Protein AF-A0A9W4KIT2-F1 (afdb_monomer_lite)

InterPro domains:
  IPR011009 Protein kinase-like domain superfamily [SSF56112] (4-113)
  IPR051035 Mitochondrial inheritance protein 9 [PTHR36091] (1-105)

Radius of gyration: 17.18 Å; chains: 1; bounding box: 40×37×46 Å

Foldseek 3Di:
DCPVFDKDKDFDDPVDPLQLLVQLVVLVVQVVCCVQPVPPDWAFPAWDCDCPPPVSGTMTMTGDDPDDDCVVCVVVDDPVRVVVVVVVVVVVVVSVVPDDDPDDDSPDDPDPDPDRDD

Structure (mmCIF, N/CA/C/O backbone):
data_AF-A0A9W4KIT2-F1
#
_entry.id   AF-A0A9W4KIT2-F1
#
loop_
_atom_site.group_PDB
_atom_site.id
_atom_site.type_symbol
_atom_site.label_atom_id
_atom_site.label_alt_id
_atom_site.label_comp_id
_atom_site.label_asym_id
_atom_site.label_entity_id
_atom_site.label_seq_id
_atom_site.pdbx_PDB_ins_code
_atom_site.Cartn_x
_atom_site.Cartn_y
_atom_site.Cartn_z
_atom_site.occupancy
_atom_site.B_iso_or_equiv
_atom_site.auth_seq_id
_atom_site.auth_comp_id
_atom_site.auth_asym_id
_atom_site.auth_atom_id
_atom_site.pdbx_PDB_model_num
ATOM 1 N N . MET A 1 1 ? -6.257 -24.598 -14.644 1.00 45.28 1 MET A N 1
ATOM 2 C CA . MET A 1 1 ? -5.925 -25.078 -13.287 1.00 45.28 1 MET A CA 1
ATOM 3 C C . MET A 1 1 ? -6.126 -23.891 -12.379 1.00 45.28 1 MET A C 1
ATOM 5 O O . MET A 1 1 ? -5.278 -23.007 -12.373 1.00 45.28 1 MET A O 1
ATOM 9 N N . ASP A 1 2 ? -7.267 -23.835 -11.701 1.00 60.97 2 ASP A N 1
ATOM 10 C CA . ASP A 1 2 ? -7.638 -22.660 -10.919 1.00 60.97 2 ASP A CA 1
ATOM 11 C C . ASP A 1 2 ? -7.194 -22.876 -9.481 1.00 60.97 2 ASP A C 1
ATOM 13 O O . ASP A 1 2 ? -7.732 -23.702 -8.751 1.00 60.97 2 ASP A O 1
ATOM 17 N N . THR A 1 3 ? -6.167 -22.139 -9.074 1.00 77.00 3 THR A N 1
ATOM 18 C CA . THR A 1 3 ? -5.574 -22.226 -7.735 1.00 77.00 3 THR A CA 1
ATOM 19 C C . THR A 1 3 ?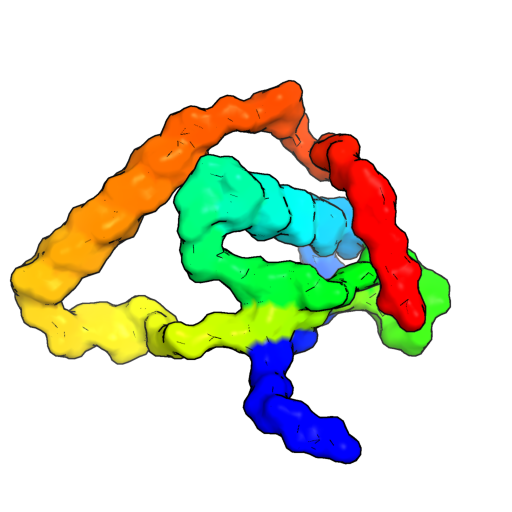 -6.453 -21.585 -6.651 1.00 77.00 3 THR A C 1
ATOM 21 O O . THR A 1 3 ? -6.008 -21.459 -5.514 1.00 77.00 3 THR A O 1
ATOM 24 N N . GLY A 1 4 ? -7.658 -21.102 -6.993 1.00 81.12 4 GLY A N 1
ATOM 25 C CA . GLY A 1 4 ? -8.572 -20.384 -6.091 1.00 81.12 4 GLY A CA 1
ATOM 26 C C . GLY A 1 4 ? -8.050 -19.033 -5.579 1.00 81.12 4 GLY A C 1
ATOM 27 O O . GLY A 1 4 ? -8.704 -18.382 -4.767 1.00 81.12 4 GLY A O 1
ATOM 28 N N . LYS A 1 5 ? -6.866 -18.597 -6.029 1.00 83.25 5 LYS A N 1
ATOM 29 C CA . LYS A 1 5 ? -6.226 -17.357 -5.580 1.00 83.25 5 LYS A CA 1
ATOM 30 C C . LYS A 1 5 ? -6.853 -16.152 -6.270 1.00 83.25 5 LYS A C 1
ATOM 32 O O . LYS A 1 5 ? -6.907 -16.094 -7.496 1.00 83.25 5 LYS A O 1
ATOM 37 N N . ARG A 1 6 ? -7.281 -15.177 -5.470 1.00 90.19 6 ARG A N 1
ATOM 38 C CA . ARG A 1 6 ? -7.771 -13.880 -5.945 1.00 90.19 6 ARG A CA 1
ATOM 39 C C . ARG A 1 6 ? -6.600 -12.909 -6.073 1.00 90.19 6 ARG A C 1
ATOM 41 O O . ARG A 1 6 ? -5.779 -12.802 -5.166 1.00 90.19 6 ARG A O 1
ATOM 48 N N . VAL A 1 7 ? -6.545 -12.200 -7.194 1.00 91.81 7 VAL A N 1
ATOM 49 C CA . VAL A 1 7 ? -5.538 -11.171 -7.487 1.00 91.81 7 VAL A CA 1
ATOM 50 C C . VAL A 1 7 ? -6.230 -9.907 -7.976 1.00 91.81 7 VAL A C 1
ATOM 52 O O . VAL A 1 7 ? -7.345 -9.963 -8.493 1.00 91.81 7 VAL A O 1
ATOM 55 N N . VAL A 1 8 ? -5.566 -8.768 -7.818 1.00 92.12 8 VAL A N 1
ATOM 56 C CA . VAL A 1 8 ? -6.039 -7.475 -8.315 1.00 92.12 8 VAL A CA 1
ATOM 57 C C . VAL A 1 8 ? -5.068 -6.984 -9.379 1.00 92.12 8 VAL A C 1
ATOM 59 O O . VAL A 1 8 ? -3.873 -6.858 -9.117 1.00 92.12 8 VAL A O 1
ATOM 62 N N . ALA A 1 9 ? -5.587 -6.693 -10.571 1.00 92.00 9 ALA A N 1
ATOM 63 C CA . ALA A 1 9 ? -4.850 -6.021 -11.633 1.00 92.00 9 ALA A CA 1
ATOM 64 C C . ALA A 1 9 ? -5.255 -4.543 -11.668 1.00 92.00 9 ALA A C 1
ATOM 66 O O . ALA A 1 9 ? -6.432 -4.217 -11.827 1.00 92.00 9 ALA A O 1
ATOM 67 N N . ARG A 1 10 ? -4.282 -3.648 -11.499 1.00 88.94 10 ARG A N 1
ATOM 68 C CA . ARG A 1 10 ? -4.454 -2.194 -11.553 1.00 88.94 10 ARG A CA 1
ATOM 69 C C . ARG A 1 10 ? -3.836 -1.676 -12.845 1.00 88.94 10 ARG A C 1
ATOM 71 O O . ARG A 1 10 ? -2.675 -1.961 -13.130 1.00 88.94 10 ARG A O 1
ATOM 78 N N . ILE A 1 11 ? -4.621 -0.908 -13.594 1.00 87.00 11 ILE A N 1
ATOM 79 C CA . ILE A 1 11 ? -4.183 -0.189 -14.791 1.00 87.00 11 ILE A CA 1
ATOM 80 C C . ILE A 1 11 ? -4.311 1.306 -14.472 1.00 87.00 11 ILE A C 1
ATOM 82 O O . ILE A 1 11 ? -5.430 1.774 -14.240 1.00 87.00 11 ILE A O 1
ATOM 86 N N . PRO A 1 12 ? -3.196 2.043 -14.389 1.00 74.44 12 PRO A N 1
ATOM 87 C CA . PRO A 1 12 ? -3.195 3.472 -14.112 1.00 74.44 12 PRO A CA 1
ATOM 88 C C . PRO A 1 12 ? -4.014 4.281 -15.120 1.00 74.44 12 PRO A C 1
ATOM 90 O O . PRO A 1 12 ? -4.127 3.951 -16.305 1.00 74.44 12 PRO A O 1
ATOM 93 N N . THR A 1 13 ? -4.601 5.374 -14.642 1.00 67.06 13 THR A N 1
ATOM 94 C CA . THR A 1 13 ? -5.387 6.277 -15.478 1.00 67.06 13 THR A CA 1
ATOM 95 C C . THR A 1 13 ? -4.472 7.232 -16.240 1.00 67.06 13 THR A C 1
ATOM 97 O O . THR A 1 13 ? -3.555 7.838 -15.694 1.00 67.06 13 THR A O 1
ATOM 100 N N . ARG A 1 14 ? -4.776 7.433 -17.525 1.00 60.00 14 ARG A N 1
ATOM 101 C CA . ARG A 1 14 ? -3.964 8.208 -18.484 1.00 60.00 14 ARG A CA 1
ATOM 102 C C . ARG A 1 14 ? -3.816 9.711 -18.163 1.00 60.00 14 ARG A C 1
ATOM 104 O O . ARG A 1 14 ? -3.176 10.425 -18.924 1.00 60.00 14 ARG A O 1
ATOM 111 N N . ILE A 1 15 ? -4.456 10.188 -17.093 1.00 60.97 15 ILE A N 1
ATOM 112 C CA . ILE A 1 15 ? -4.480 11.592 -16.642 1.00 60.97 15 ILE A CA 1
ATOM 113 C C . ILE A 1 15 ? -3.322 11.882 -15.666 1.00 60.97 15 ILE A C 1
ATOM 115 O O . ILE A 1 15 ? -2.998 13.039 -15.411 1.00 60.97 15 ILE A O 1
ATOM 119 N N . ALA A 1 16 ? -2.687 10.843 -15.120 1.00 60.09 16 ALA A N 1
ATOM 120 C CA . ALA A 1 16 ? -1.581 10.985 -14.184 1.00 60.09 16 ALA A CA 1
ATOM 121 C C . ALA A 1 16 ? -0.288 11.502 -14.875 1.00 60.09 16 ALA A C 1
ATOM 123 O O . ALA A 1 16 ? -0.159 11.388 -16.100 1.00 60.09 16 ALA A O 1
ATOM 124 N N . PRO A 1 17 ? 0.679 12.077 -14.118 1.00 62.22 17 PRO A N 1
ATOM 125 C CA . PRO A 1 17 ? 2.045 12.364 -14.598 1.00 62.22 17 PRO A CA 1
ATOM 126 C C . PRO A 1 17 ? 2.685 11.135 -15.268 1.00 62.22 17 PRO A C 1
ATOM 128 O O . PRO A 1 17 ? 2.126 10.050 -15.130 1.00 62.22 17 PRO A O 1
ATOM 131 N N . PRO A 1 18 ? 3.826 11.267 -15.990 1.00 69.06 18 PRO A N 1
ATOM 132 C CA . PRO A 1 18 ? 4.306 10.260 -16.933 1.00 69.06 18 PRO A CA 1
ATOM 133 C C . PRO A 1 18 ? 4.096 8.843 -16.395 1.00 69.06 18 PRO A C 1
ATOM 135 O O . PRO A 1 18 ? 4.726 8.529 -15.382 1.00 69.06 18 PRO A O 1
ATOM 138 N N . PRO A 1 19 ? 3.214 8.042 -17.029 1.00 68.94 19 PRO A N 1
ATOM 139 C CA . PRO A 1 19 ? 2.751 6.730 -16.580 1.00 68.94 19 PRO A CA 1
ATOM 140 C C . PRO A 1 19 ? 3.798 5.994 -15.735 1.00 68.94 19 PRO A C 1
ATOM 142 O O . PRO A 1 19 ? 3.669 5.820 -14.518 1.00 68.94 19 PRO A O 1
ATOM 145 N N . ARG A 1 20 ? 4.953 5.768 -16.361 1.00 74.06 20 ARG A N 1
ATOM 146 C CA . ARG A 1 20 ? 6.110 5.067 -15.810 1.00 74.06 20 ARG A CA 1
ATOM 147 C C . ARG A 1 20 ? 6.526 5.499 -14.410 1.00 74.06 20 ARG A C 1
ATOM 149 O O . ARG A 1 20 ? 6.871 4.663 -13.582 1.00 74.06 20 ARG A O 1
ATOM 156 N N . LEU A 1 21 ? 6.540 6.799 -14.141 1.00 73.81 21 LEU A N 1
ATOM 157 C CA . LEU A 1 21 ? 6.991 7.347 -12.866 1.00 73.81 21 LEU A CA 1
ATOM 158 C C . LEU A 1 21 ? 5.993 7.042 -11.747 1.00 73.81 21 LEU A C 1
ATOM 160 O O . LEU A 1 21 ? 6.406 6.803 -10.613 1.00 73.81 21 LEU A O 1
ATOM 164 N N . THR A 1 22 ? 4.698 7.012 -12.064 1.00 79.75 22 THR A N 1
ATOM 165 C CA . THR A 1 22 ? 3.635 6.715 -11.096 1.00 79.75 22 THR A CA 1
ATOM 166 C C . THR A 1 22 ? 3.657 5.248 -10.696 1.00 79.75 22 THR A C 1
ATOM 168 O O . THR A 1 22 ? 3.787 4.952 -9.510 1.00 79.75 22 THR A O 1
ATOM 171 N N . THR A 1 23 ? 3.685 4.338 -11.674 1.00 84.19 23 THR A N 1
ATOM 172 C CA . THR A 1 23 ? 3.776 2.891 -11.440 1.00 84.19 23 THR A CA 1
ATOM 173 C C . THR A 1 23 ? 5.025 2.530 -10.638 1.00 84.19 23 THR A C 1
ATOM 175 O O . THR A 1 23 ? 4.925 1.844 -9.620 1.00 84.19 23 THR A O 1
ATOM 178 N N . ASN A 1 24 ? 6.193 3.050 -11.034 1.00 83.38 24 ASN A N 1
ATOM 179 C CA . ASN A 1 24 ? 7.442 2.824 -10.302 1.00 83.38 24 ASN A CA 1
ATOM 180 C C . ASN A 1 24 ? 7.372 3.339 -8.856 1.00 83.38 24 ASN A C 1
ATOM 182 O O . ASN A 1 24 ? 7.773 2.631 -7.933 1.00 83.38 24 ASN A O 1
ATOM 186 N N . SER A 1 25 ? 6.850 4.551 -8.643 1.00 82.94 25 SER A N 1
ATOM 187 C CA . SER A 1 25 ? 6.768 5.156 -7.305 1.00 82.94 25 SER A CA 1
ATOM 188 C C . SER A 1 25 ? 5.787 4.418 -6.393 1.00 82.94 25 SER A C 1
ATOM 190 O O . SER A 1 25 ? 6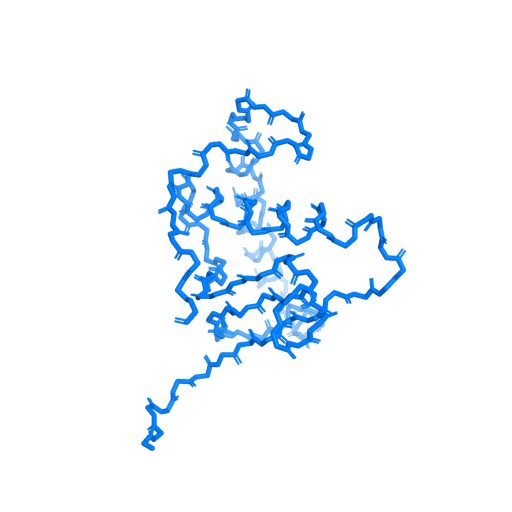.070 4.237 -5.207 1.00 82.94 25 SER A O 1
ATOM 192 N N . GLU A 1 26 ? 4.654 3.959 -6.930 1.00 87.44 26 GLU A N 1
ATOM 193 C CA . GLU A 1 26 ? 3.685 3.153 -6.184 1.00 87.44 26 GLU A CA 1
ATOM 194 C C . GLU A 1 26 ? 4.282 1.809 -5.759 1.00 87.44 26 GLU A C 1
ATOM 196 O O . GLU A 1 26 ? 4.249 1.472 -4.574 1.00 87.44 26 GLU A O 1
ATOM 201 N N . VAL A 1 27 ? 4.873 1.062 -6.699 1.00 89.06 27 VAL A N 1
ATOM 202 C CA . VAL A 1 27 ? 5.501 -0.238 -6.411 1.00 89.06 27 VAL A CA 1
ATOM 203 C C . VAL A 1 27 ? 6.626 -0.081 -5.390 1.00 89.06 27 VAL A C 1
ATOM 205 O O . VAL A 1 27 ? 6.672 -0.823 -4.409 1.00 89.06 27 VAL A O 1
ATOM 208 N N . ALA A 1 28 ? 7.501 0.911 -5.579 1.00 87.56 28 ALA A N 1
ATOM 209 C CA . ALA A 1 28 ? 8.610 1.176 -4.670 1.00 87.56 28 ALA A CA 1
ATOM 210 C C . ALA A 1 28 ? 8.121 1.509 -3.253 1.00 87.56 28 ALA A C 1
ATOM 212 O O . ALA A 1 28 ? 8.669 1.001 -2.277 1.00 87.56 28 ALA A O 1
ATOM 213 N N . THR A 1 29 ? 7.063 2.315 -3.133 1.00 87.69 29 THR A N 1
ATOM 214 C CA . THR A 1 29 ? 6.485 2.691 -1.837 1.00 87.69 29 THR A CA 1
ATOM 215 C C . THR A 1 29 ? 5.843 1.490 -1.145 1.00 87.69 29 THR A C 1
ATOM 217 O O . THR A 1 29 ? 6.081 1.271 0.041 1.00 87.69 29 THR A O 1
ATOM 220 N N . ILE A 1 30 ? 5.067 0.677 -1.870 1.00 89.00 30 ILE A N 1
ATOM 221 C CA . ILE A 1 30 ? 4.428 -0.524 -1.312 1.00 89.00 30 ILE A CA 1
ATOM 222 C C . ILE A 1 30 ? 5.489 -1.505 -0.804 1.00 89.00 30 ILE A C 1
ATOM 224 O O . ILE A 1 30 ? 5.407 -1.950 0.340 1.00 89.00 30 ILE A O 1
ATOM 228 N N . GLU A 1 31 ? 6.510 -1.811 -1.606 1.00 88.19 31 GLU A N 1
ATOM 229 C CA . GLU A 1 31 ? 7.590 -2.717 -1.198 1.00 88.19 31 GLU A CA 1
ATOM 230 C C . GLU A 1 31 ? 8.404 -2.155 -0.021 1.00 88.19 31 GLU A C 1
ATOM 232 O O . GLU A 1 31 ? 8.727 -2.888 0.916 1.00 88.19 31 GLU A O 1
ATOM 237 N N . TYR A 1 32 ? 8.665 -0.844 -0.004 1.00 86.75 32 TYR A N 1
ATOM 238 C CA . TYR A 1 32 ? 9.360 -0.189 1.102 1.00 86.75 32 TYR A CA 1
ATOM 239 C C . TYR A 1 32 ? 8.591 -0.297 2.426 1.00 86.75 32 TYR A C 1
ATOM 241 O O . TYR A 1 32 ? 9.156 -0.712 3.440 1.00 86.75 32 TYR A O 1
ATOM 249 N N . LEU A 1 33 ? 7.290 0.019 2.417 1.00 87.50 33 LEU A N 1
ATOM 250 C CA . LEU A 1 33 ? 6.436 -0.069 3.605 1.00 87.50 33 LEU A CA 1
ATOM 251 C C . LEU A 1 33 ? 6.315 -1.514 4.107 1.00 87.50 33 LEU A C 1
ATOM 253 O O . LEU A 1 33 ? 6.373 -1.752 5.316 1.00 87.50 33 LEU A O 1
ATOM 257 N N . ARG A 1 34 ? 6.208 -2.491 3.196 1.00 86.94 34 ARG A N 1
ATOM 258 C CA . ARG A 1 34 ? 6.214 -3.922 3.554 1.00 86.94 34 ARG A CA 1
ATOM 259 C C . ARG A 1 34 ? 7.502 -4.312 4.260 1.00 86.94 34 ARG A C 1
ATOM 261 O O . ARG A 1 34 ? 7.446 -5.004 5.272 1.00 86.94 34 ARG A O 1
ATOM 268 N N . TRP A 1 35 ? 8.642 -3.880 3.725 1.00 86.00 35 TRP A N 1
ATOM 269 C CA . TRP A 1 35 ? 9.952 -4.246 4.251 1.00 86.00 35 TRP A CA 1
ATOM 270 C C . TRP A 1 35 ? 10.263 -3.584 5.598 1.00 86.00 35 TRP A C 1
ATOM 272 O O . TRP A 1 35 ? 10.837 -4.231 6.470 1.00 86.00 35 TRP A O 1
ATOM 282 N N . LYS A 1 36 ? 9.893 -2.311 5.783 1.00 86.12 36 LYS A N 1
ATOM 283 C CA . LYS A 1 36 ? 10.282 -1.543 6.974 1.00 86.12 36 LYS A CA 1
ATOM 284 C C . LYS A 1 36 ? 9.365 -1.705 8.178 1.00 86.12 36 LYS A C 1
ATOM 286 O O . LYS A 1 36 ? 9.871 -1.807 9.290 1.00 86.12 36 LYS A O 1
ATOM 291 N N . ILE A 1 37 ? 8.048 -1.676 7.981 1.00 83.56 37 ILE A N 1
ATOM 292 C CA . ILE A 1 37 ? 7.076 -1.575 9.089 1.00 83.56 37 ILE A CA 1
ATOM 293 C C . ILE A 1 37 ? 6.078 -2.734 9.124 1.00 83.56 37 ILE A C 1
ATOM 295 O O . ILE A 1 37 ? 5.122 -2.696 9.896 1.00 83.56 37 ILE A O 1
ATOM 299 N N . CYS A 1 38 ? 6.282 -3.774 8.302 1.00 79.69 38 CYS A N 1
ATOM 300 C CA . CYS A 1 38 ? 5.393 -4.940 8.211 1.00 79.69 38 CYS A CA 1
ATOM 301 C C . CYS A 1 38 ? 3.910 -4.547 8.069 1.00 79.69 38 CYS A C 1
ATOM 303 O O . CYS A 1 38 ? 3.020 -5.226 8.588 1.00 79.69 38 CYS A O 1
ATOM 305 N N . LEU A 1 39 ? 3.639 -3.423 7.396 1.00 83.06 39 LEU A N 1
ATOM 306 C CA . LEU A 1 39 ? 2.283 -2.927 7.205 1.00 83.06 39 LEU A CA 1
ATOM 307 C C . LEU A 1 39 ? 1.505 -3.948 6.360 1.00 83.06 39 LEU A C 1
ATOM 309 O O . LEU A 1 39 ? 2.064 -4.475 5.391 1.00 83.06 39 LEU A O 1
ATOM 313 N N . PRO A 1 40 ? 0.232 -4.236 6.684 1.00 83.38 40 PRO A N 1
ATOM 314 C CA . PRO A 1 40 ? -0.576 -5.181 5.927 1.00 83.38 40 PRO A CA 1
ATOM 315 C C . PRO A 1 40 ? -1.043 -4.552 4.604 1.00 83.38 40 PRO A C 1
ATOM 317 O O . PRO A 1 40 ? -2.220 -4.281 4.401 1.00 83.38 40 PRO A O 1
ATOM 320 N N . VAL A 1 41 ? -0.103 -4.282 3.701 1.00 88.25 41 VAL A N 1
ATOM 321 C CA . VAL A 1 41 ? -0.373 -3.807 2.341 1.00 88.25 41 VAL A CA 1
ATOM 322 C C . VAL A 1 41 ? -0.295 -4.973 1.348 1.00 88.25 41 VAL A C 1
ATOM 324 O O . VAL A 1 41 ? 0.430 -5.944 1.600 1.00 88.25 41 VAL A O 1
ATOM 327 N N . PRO A 1 42 ? -1.007 -4.906 0.209 1.00 89.12 42 PRO A N 1
ATOM 328 C CA . PRO A 1 42 ? -0.964 -5.935 -0.828 1.00 89.12 42 PRO A CA 1
ATOM 329 C C . PRO A 1 42 ? 0.460 -6.256 -1.282 1.00 89.12 42 PRO A C 1
ATOM 331 O O . PRO A 1 42 ? 1.333 -5.388 -1.304 1.00 89.12 42 PRO A O 1
ATOM 334 N N . LYS A 1 43 ? 0.716 -7.518 -1.631 1.00 90.50 43 LYS A N 1
ATOM 335 C CA . LYS A 1 43 ? 2.008 -7.927 -2.192 1.00 90.50 43 LYS A CA 1
ATOM 336 C C . LYS A 1 43 ? 2.013 -7.662 -3.680 1.00 90.50 43 LYS A C 1
ATOM 338 O O . LYS A 1 43 ? 1.086 -8.102 -4.355 1.00 90.50 43 LYS A O 1
ATOM 343 N N . ILE A 1 44 ? 3.060 -7.024 -4.195 1.00 91.69 44 ILE A N 1
ATOM 344 C CA . ILE A 1 44 ? 3.234 -6.909 -5.640 1.00 91.69 44 ILE A CA 1
ATOM 345 C C . ILE A 1 44 ? 3.667 -8.276 -6.178 1.00 91.69 44 ILE A C 1
ATOM 347 O O . ILE A 1 44 ? 4.656 -8.861 -5.738 1.00 91.69 44 ILE A O 1
ATOM 351 N N . LEU A 1 45 ? 2.877 -8.819 -7.102 1.00 91.94 45 LEU A N 1
ATOM 352 C CA . LEU A 1 45 ? 3.126 -10.107 -7.749 1.00 91.94 45 LEU A CA 1
ATOM 353 C C . LEU A 1 45 ? 3.865 -9.926 -9.072 1.00 91.94 45 LEU A C 1
ATOM 355 O O . LEU A 1 45 ? 4.795 -10.672 -9.368 1.00 91.94 45 LEU A O 1
ATOM 359 N N . ALA A 1 46 ? 3.446 -8.936 -9.857 1.00 91.00 46 ALA A N 1
ATOM 360 C CA . ALA A 1 46 ? 4.074 -8.553 -11.111 1.00 91.00 46 ALA A CA 1
ATOM 361 C C . ALA A 1 46 ? 3.720 -7.101 -11.433 1.00 91.00 46 ALA A C 1
ATOM 363 O O . ALA A 1 46 ? 2.664 -6.619 -11.045 1.00 91.00 46 ALA A O 1
ATOM 364 N N . TRP A 1 47 ? 4.574 -6.400 -12.163 1.00 91.12 47 TRP A N 1
ATOM 365 C CA . TRP A 1 47 ? 4.286 -5.061 -12.666 1.00 91.12 47 TRP A CA 1
ATOM 366 C C . TRP A 1 47 ? 5.130 -4.809 -13.916 1.00 91.12 47 TRP A C 1
ATOM 368 O O . TRP A 1 47 ? 6.143 -5.480 -14.128 1.00 91.12 47 TRP A O 1
ATOM 378 N N . SER A 1 48 ? 4.701 -3.877 -14.759 1.00 87.62 48 SER A N 1
ATOM 379 C CA . SER A 1 48 ? 5.481 -3.410 -15.906 1.00 87.62 48 SER A CA 1
ATOM 380 C C . SER A 1 48 ? 5.147 -1.956 -16.182 1.00 87.62 48 SER A C 1
ATOM 382 O O . SER A 1 48 ? 3.978 -1.579 -16.157 1.00 87.62 48 SER A O 1
ATOM 384 N N . ASP A 1 49 ? 6.170 -1.157 -16.466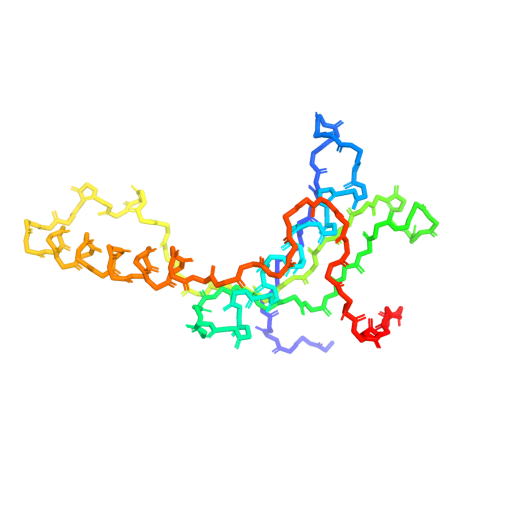 1.00 84.06 49 ASP A N 1
ATOM 385 C CA . ASP A 1 49 ? 6.050 0.206 -16.980 1.00 84.06 49 ASP A CA 1
ATOM 386 C C . ASP A 1 49 ? 6.478 0.314 -18.458 1.00 84.06 49 ASP A C 1
ATOM 388 O O . ASP A 1 49 ? 6.451 1.402 -19.036 1.00 84.06 49 ASP A O 1
ATOM 392 N N . ASP A 1 50 ? 6.890 -0.798 -19.077 1.00 84.62 50 ASP A N 1
ATOM 393 C CA . ASP A 1 50 ? 7.439 -0.825 -20.432 1.00 84.62 50 ASP A CA 1
ATOM 394 C C . ASP A 1 50 ? 6.315 -0.810 -21.479 1.00 84.62 50 ASP A C 1
ATOM 396 O O . ASP A 1 50 ? 5.543 -1.767 -21.542 1.00 84.62 50 ASP A O 1
ATOM 400 N N . PRO A 1 51 ? 6.225 0.201 -22.362 1.00 79.56 51 PRO A N 1
ATOM 401 C CA . PRO A 1 51 ? 5.236 0.225 -23.440 1.00 79.56 51 PRO A CA 1
ATOM 402 C C . PRO A 1 51 ? 5.323 -0.961 -24.414 1.00 79.56 51 PRO A C 1
ATOM 404 O O . PRO A 1 51 ? 4.352 -1.229 -25.122 1.00 79.56 51 PRO A O 1
ATOM 407 N N . ALA A 1 52 ? 6.460 -1.662 -24.475 1.00 84.94 52 ALA A N 1
ATOM 408 C CA . ALA A 1 52 ? 6.641 -2.854 -25.302 1.00 84.94 52 ALA A CA 1
ATOM 409 C C . ALA A 1 52 ? 5.979 -4.113 -24.715 1.00 84.94 52 ALA A C 1
ATOM 411 O O . ALA A 1 52 ? 5.930 -5.148 -25.385 1.00 84.94 52 ALA A O 1
ATOM 412 N N . ASN A 1 53 ? 5.453 -4.048 -23.487 1.00 84.50 53 ASN A N 1
ATOM 413 C CA . ASN A 1 53 ? 4.751 -5.178 -22.895 1.00 84.50 53 ASN A CA 1
ATOM 414 C C . ASN A 1 53 ? 3.474 -5.537 -23.699 1.00 84.50 53 ASN A C 1
ATOM 416 O O . ASN A 1 53 ? 2.911 -4.682 -24.391 1.00 84.50 53 ASN A O 1
ATOM 420 N N . PRO A 1 54 ? 2.960 -6.781 -23.601 1.00 86.38 54 PRO A N 1
ATOM 421 C CA . PRO A 1 54 ? 1.817 -7.241 -24.402 1.00 86.38 54 PRO A CA 1
ATOM 422 C C . PRO A 1 54 ? 0.546 -6.395 -24.257 1.00 86.38 54 PRO A C 1
ATOM 424 O O . PRO A 1 54 ? -0.257 -6.317 -25.185 1.00 86.38 54 PRO A O 1
ATOM 427 N N . THR A 1 55 ? 0.365 -5.749 -23.104 1.00 83.06 55 THR A N 1
ATOM 428 C CA . THR A 1 55 ? -0.793 -4.894 -22.818 1.00 83.06 55 THR A CA 1
ATOM 429 C C . THR A 1 55 ? -0.617 -3.461 -23.326 1.00 83.06 55 THR A C 1
ATOM 431 O O . THR A 1 55 ? -1.582 -2.699 -23.326 1.00 83.06 55 THR A O 1
ATOM 434 N N . ARG A 1 56 ? 0.593 -3.092 -23.789 1.00 82.56 56 ARG A N 1
ATOM 435 C CA . ARG A 1 56 ? 0.977 -1.749 -24.277 1.00 82.56 56 ARG A CA 1
ATOM 436 C C . ARG A 1 56 ? 0.631 -0.617 -23.309 1.00 82.56 56 ARG A C 1
ATOM 438 O O . ARG A 1 56 ? 0.483 0.540 -23.700 1.00 82.56 56 ARG A O 1
ATOM 445 N N . SER A 1 57 ? 0.465 -0.976 -22.048 1.00 83.06 57 SER A N 1
ATOM 446 C CA . SER A 1 57 ? 0.086 -0.109 -20.954 1.00 83.06 57 SER A CA 1
ATOM 447 C C . SER A 1 57 ? 0.819 -0.595 -19.728 1.00 83.06 57 SER A C 1
ATOM 449 O O . SER A 1 57 ? 1.108 -1.778 -19.575 1.00 83.06 57 SER A O 1
ATOM 451 N N . GLU A 1 58 ? 1.112 0.322 -18.835 1.00 85.50 58 GLU A N 1
ATOM 452 C CA . GLU A 1 58 ? 1.579 -0.049 -17.518 1.00 85.50 58 GLU A CA 1
ATOM 453 C C . GLU A 1 58 ? 0.511 -0.802 -16.725 1.00 85.50 58 GLU A C 1
ATOM 455 O O . GLU A 1 58 ? -0.696 -0.602 -16.914 1.00 85.50 58 GLU A O 1
ATOM 460 N N . TYR A 1 59 ? 0.977 -1.681 -15.845 1.00 88.75 59 TYR A N 1
ATOM 461 C CA . TYR A 1 59 ? 0.119 -2.467 -14.976 1.00 88.75 59 TYR A CA 1
ATOM 462 C C . TYR A 1 59 ? 0.822 -2.831 -13.673 1.00 88.75 59 TYR A C 1
ATOM 464 O O . TYR A 1 59 ? 2.045 -2.979 -13.613 1.00 88.75 59 TYR A O 1
ATOM 472 N N . ILE A 1 60 ? 0.013 -3.063 -12.643 1.00 91.62 60 ILE A N 1
ATOM 473 C CA . ILE A 1 60 ? 0.428 -3.655 -11.373 1.00 91.62 60 ILE A CA 1
ATOM 474 C C . ILE A 1 60 ? -0.522 -4.813 -11.066 1.00 91.62 60 ILE A C 1
ATOM 476 O O . ILE A 1 60 ? -1.733 -4.631 -10.984 1.00 91.62 60 ILE A O 1
ATOM 480 N N . ILE A 1 61 ? 0.023 -6.010 -10.885 1.00 92.44 61 ILE A N 1
ATOM 481 C CA . ILE A 1 61 ? -0.675 -7.197 -10.394 1.00 92.44 61 ILE A CA 1
ATOM 482 C C . ILE A 1 61 ? -0.248 -7.401 -8.947 1.00 92.44 61 ILE A C 1
ATOM 484 O O . ILE A 1 61 ? 0.941 -7.531 -8.650 1.00 92.44 61 ILE A O 1
ATOM 488 N N . GLN A 1 62 ? -1.219 -7.457 -8.048 1.00 93.69 62 GLN A N 1
ATOM 489 C CA . GLN A 1 62 ? -0.989 -7.606 -6.617 1.00 93.69 62 GLN A CA 1
ATOM 490 C C . GLN A 1 62 ? -1.927 -8.647 -6.001 1.00 93.69 62 GLN A C 1
ATOM 492 O O . GLN A 1 62 ? -2.983 -8.959 -6.559 1.00 93.69 62 GLN A O 1
ATOM 497 N N . ASP A 1 63 ? -1.543 -9.175 -4.840 1.00 92.50 63 ASP A N 1
ATOM 498 C CA . ASP A 1 63 ? -2.410 -10.043 -4.041 1.00 92.50 63 ASP A CA 1
ATOM 499 C C . ASP A 1 63 ? -3.706 -9.307 -3.667 1.00 92.50 63 ASP A C 1
ATOM 501 O O . ASP A 1 63 ? -3.714 -8.099 -3.404 1.00 92.50 63 ASP A O 1
ATOM 505 N N . HIS A 1 64 ? -4.818 -10.041 -3.636 1.00 89.38 64 HIS A N 1
ATOM 506 C CA . HIS A 1 64 ? -6.065 -9.513 -3.102 1.00 89.38 64 HIS A CA 1
ATOM 507 C C . HIS A 1 64 ? -5.986 -9.425 -1.577 1.00 89.38 64 HIS A C 1
ATOM 509 O O . HIS A 1 64 ? -5.581 -10.379 -0.915 1.00 89.38 64 HIS A O 1
ATOM 515 N N . PHE A 1 65 ? -6.381 -8.278 -1.028 1.00 85.19 65 PHE A N 1
ATOM 516 C CA . PHE A 1 65 ? -6.455 -8.089 0.412 1.00 85.19 65 PHE A CA 1
ATOM 517 C C . PHE A 1 65 ? -7.878 -8.374 0.884 1.00 85.19 65 PHE A C 1
ATOM 519 O O . PHE A 1 65 ? -8.816 -7.710 0.446 1.00 85.19 65 PHE A O 1
ATOM 526 N N . ASP A 1 66 ? -8.029 -9.354 1.770 1.00 83.81 66 ASP A N 1
ATOM 527 C CA . ASP A 1 66 ? -9.317 -9.681 2.369 1.00 83.81 66 ASP A CA 1
ATOM 528 C C . ASP A 1 66 ? -9.660 -8.641 3.437 1.00 83.81 66 ASP A C 1
ATOM 530 O O . ASP A 1 66 ? -9.109 -8.628 4.537 1.00 83.81 66 ASP A O 1
ATOM 534 N N . GLY A 1 67 ? -10.552 -7.724 3.081 1.00 85.56 67 GLY A N 1
ATOM 535 C CA . GLY A 1 67 ? -11.011 -6.664 3.961 1.00 85.56 67 GLY A CA 1
ATOM 536 C C . GLY A 1 67 ? -12.178 -5.901 3.355 1.00 85.56 67 GLY A C 1
ATOM 537 O O . GLY A 1 67 ? -12.453 -5.996 2.160 1.00 85.56 67 GLY A O 1
ATOM 538 N N . VAL A 1 68 ? -12.858 -5.138 4.202 1.00 87.69 68 VAL A N 1
ATOM 539 C CA . VAL A 1 68 ? -13.935 -4.234 3.796 1.00 87.69 68 VAL A CA 1
ATOM 540 C C . VAL A 1 68 ? -13.420 -2.807 3.887 1.00 87.69 68 VAL A C 1
ATOM 542 O O . VAL A 1 68 ? -12.613 -2.480 4.763 1.00 87.69 68 VAL A O 1
ATOM 545 N N . GLN A 1 69 ? -13.848 -1.951 2.965 1.00 89.25 69 GLN A N 1
ATOM 546 C CA . GLN A 1 69 ? -13.439 -0.557 3.003 1.00 89.25 69 GLN A CA 1
ATOM 547 C C . GLN A 1 69 ? -14.034 0.118 4.238 1.00 89.25 69 GLN A C 1
ATOM 549 O O . GLN A 1 69 ? -15.235 0.035 4.483 1.00 89.25 69 GLN A O 1
ATOM 554 N N . LEU A 1 70 ? -13.202 0.841 4.994 1.00 91.88 70 LEU A N 1
ATOM 555 C CA . LEU A 1 70 ? -13.642 1.481 6.235 1.00 91.88 70 LEU A CA 1
ATOM 556 C C . LEU A 1 70 ? -14.848 2.405 6.013 1.00 91.88 70 LEU A C 1
ATOM 558 O O . LEU A 1 70 ? -15.734 2.449 6.856 1.00 91.88 70 LEU A O 1
ATOM 562 N N . HIS A 1 71 ? -14.918 3.090 4.868 1.00 92.44 71 HIS A N 1
ATOM 563 C CA . HIS A 1 71 ? -16.017 4.000 4.543 1.00 92.44 71 HIS A CA 1
ATOM 564 C C . HIS A 1 71 ? -17.396 3.310 4.521 1.00 92.44 71 HIS A C 1
ATOM 566 O O . HIS A 1 71 ? -18.391 3.941 4.867 1.00 92.44 71 HIS A O 1
ATOM 572 N N . GLU A 1 72 ? -17.457 2.025 4.153 1.00 92.38 72 GLU A N 1
ATOM 573 C CA . GLU A 1 72 ? -18.705 1.255 4.066 1.00 92.38 72 GLU A CA 1
ATOM 574 C C . GLU A 1 72 ? -19.247 0.897 5.451 1.00 92.38 72 GLU A C 1
ATOM 576 O O . GLU A 1 72 ? -20.451 0.727 5.623 1.00 92.38 72 GLU A O 1
ATOM 581 N N . HIS A 1 73 ? -18.364 0.755 6.442 1.00 91.88 73 HIS A N 1
ATOM 58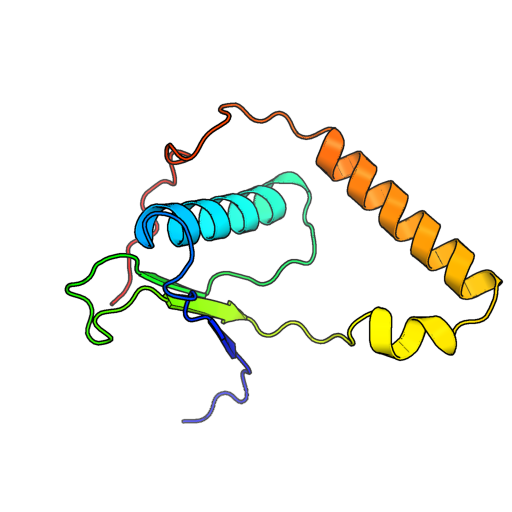2 C CA . HIS A 1 73 ? -18.726 0.338 7.800 1.00 91.88 73 HIS A CA 1
ATOM 583 C C . HIS A 1 73 ? -18.656 1.475 8.818 1.00 91.88 73 HIS A C 1
ATOM 585 O O . HIS A 1 73 ? -19.249 1.361 9.884 1.00 91.88 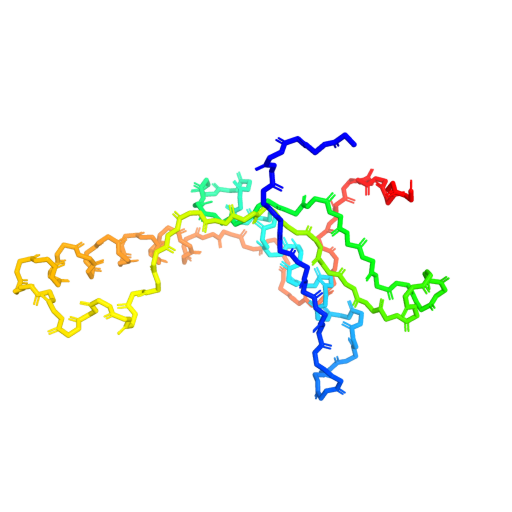73 HIS A O 1
ATOM 591 N N . TRP A 1 74 ? -18.002 2.592 8.490 1.00 94.25 74 TRP A N 1
ATOM 592 C CA . TRP A 1 74 ? -17.774 3.706 9.409 1.00 94.25 74 TRP A CA 1
ATOM 593 C C . TRP A 1 74 ? -19.064 4.209 10.061 1.00 94.25 74 TRP A C 1
ATOM 595 O O . TRP A 1 74 ? -19.104 4.390 11.266 1.00 94.25 74 TRP A O 1
ATOM 605 N N . SER A 1 75 ? -20.141 4.387 9.293 1.00 94.50 75 SER A N 1
ATOM 606 C CA . SER A 1 75 ? -21.427 4.882 9.818 1.00 94.50 75 SER A CA 1
ATOM 607 C C . SER A 1 75 ? -22.159 3.898 10.739 1.00 94.50 75 SER A C 1
ATOM 609 O O . SER A 1 75 ? -23.069 4.304 11.457 1.00 94.50 75 SER A O 1
ATOM 611 N N . GLN A 1 76 ? -21.784 2.619 10.705 1.00 95.62 76 GLN A N 1
ATOM 612 C CA . GLN A 1 76 ? -22.406 1.538 11.473 1.00 95.62 76 GLN A CA 1
ATOM 613 C C . GLN A 1 76 ? -21.628 1.217 12.756 1.00 95.62 76 GLN A C 1
ATOM 615 O O . GLN A 1 76 ? -22.082 0.402 13.557 1.00 95.62 76 GLN A O 1
ATOM 620 N N . MET A 1 77 ? -20.454 1.825 12.940 1.00 96.12 77 MET A N 1
ATOM 621 C CA . MET A 1 77 ? -19.601 1.592 14.097 1.00 96.12 77 MET A CA 1
ATOM 622 C C . MET A 1 77 ? -20.135 2.318 15.332 1.00 96.12 77 MET A C 1
ATOM 624 O O . MET A 1 77 ? -20.637 3.438 15.261 1.00 96.12 77 MET A O 1
ATOM 628 N N . ASP A 1 78 ? -19.983 1.693 16.495 1.00 96.69 78 ASP A N 1
ATOM 629 C CA . ASP A 1 78 ? -20.237 2.366 17.763 1.00 96.69 78 ASP A CA 1
ATOM 630 C C . ASP A 1 78 ? -19.064 3.284 18.169 1.00 96.69 78 ASP A C 1
ATOM 632 O O . ASP A 1 78 ? -17.961 3.247 17.612 1.00 96.69 78 ASP A O 1
ATOM 636 N N . THR A 1 79 ? -19.283 4.123 19.183 1.00 96.69 79 THR A N 1
ATOM 637 C CA . THR A 1 79 ? -18.270 5.067 19.685 1.00 96.69 79 THR A CA 1
ATOM 638 C C . THR A 1 79 ? -16.970 4.378 20.116 1.00 96.69 79 THR A C 1
ATOM 640 O O . THR A 1 79 ? -15.880 4.921 19.917 1.00 96.69 79 THR A O 1
ATOM 643 N N . SER A 1 80 ? -17.057 3.182 20.704 1.00 97.12 80 SER A N 1
ATOM 644 C CA . SER A 1 80 ? -15.885 2.430 21.158 1.00 97.12 80 SER A CA 1
ATOM 645 C C . SER A 1 80 ? -15.078 1.891 19.974 1.00 97.12 80 SER A C 1
ATOM 647 O O . SER A 1 80 ? -13.853 2.015 19.950 1.00 97.12 80 SER A O 1
ATOM 649 N N . GLN A 1 81 ? -15.757 1.392 18.943 1.00 96.19 81 GLN A N 1
ATOM 650 C CA . GLN A 1 81 ? -15.157 0.919 17.704 1.00 96.19 81 GLN A CA 1
ATOM 651 C C . GLN A 1 81 ? -14.490 2.064 16.940 1.00 96.19 81 GLN A C 1
ATOM 653 O O . GLN A 1 81 ? -13.359 1.908 16.477 1.00 96.19 81 GLN A O 1
ATOM 658 N N . HIS A 1 82 ? -15.129 3.236 16.860 1.00 96.81 82 HIS A N 1
ATOM 659 C CA . HIS A 1 82 ? -14.517 4.432 16.276 1.00 96.81 82 HIS A CA 1
ATOM 660 C C . HIS A 1 82 ? -13.228 4.825 16.996 1.00 96.81 82 HIS A C 1
ATOM 662 O O . HIS A 1 82 ? -12.213 5.096 16.347 1.00 96.81 82 HIS A O 1
ATOM 668 N N . MET A 1 83 ? -13.248 4.829 18.332 1.00 97.50 83 MET A N 1
ATOM 669 C CA . MET A 1 83 ? -12.072 5.145 19.139 1.00 97.50 83 MET A CA 1
ATOM 670 C C . MET A 1 83 ? -10.939 4.145 18.880 1.00 97.50 83 MET A C 1
ATOM 672 O O . MET A 1 83 ? -9.807 4.553 18.619 1.00 97.50 83 MET A O 1
ATOM 676 N N . LEU A 1 84 ? -11.237 2.843 18.913 1.00 96.81 84 LEU A N 1
ATOM 677 C CA . LEU A 1 84 ? -10.250 1.788 18.681 1.00 96.81 84 LEU A CA 1
ATOM 678 C C . LEU A 1 84 ? -9.663 1.853 17.268 1.00 96.81 84 LEU A C 1
ATOM 680 O O . LEU A 1 84 ? -8.447 1.768 17.113 1.00 96.81 84 LEU A O 1
ATOM 684 N N . CYS A 1 85 ? -10.502 2.059 16.252 1.00 94.56 85 CYS A N 1
ATOM 685 C CA . CYS A 1 85 ? -10.064 2.193 14.866 1.00 94.56 85 CYS A CA 1
ATOM 686 C C . CYS A 1 85 ? -9.169 3.423 14.675 1.00 94.56 85 CYS A C 1
ATOM 688 O O . CYS A 1 85 ? -8.071 3.312 14.131 1.00 94.56 85 CYS A O 1
ATOM 690 N N . THR A 1 86 ? -9.581 4.577 15.206 1.00 95.56 86 THR A N 1
ATOM 691 C CA . THR A 1 86 ? -8.797 5.820 15.134 1.00 95.56 86 THR A CA 1
ATOM 692 C C . THR A 1 86 ? -7.457 5.674 15.852 1.00 95.56 86 THR A C 1
ATOM 694 O O . THR A 1 86 ? -6.429 6.112 15.340 1.00 95.56 86 THR A O 1
ATOM 697 N N . LYS A 1 87 ? -7.443 5.008 17.014 1.00 96.75 87 LYS A N 1
ATOM 698 C CA . LYS A 1 87 ? -6.216 4.707 17.759 1.00 96.75 87 LYS A CA 1
ATOM 699 C C . LYS A 1 87 ? -5.294 3.761 16.986 1.00 96.75 87 LYS A C 1
ATOM 701 O O . LYS A 1 87 ? -4.091 3.985 16.942 1.00 96.75 87 LYS A O 1
ATOM 706 N N . ALA A 1 88 ? -5.832 2.708 16.374 1.00 93.31 88 ALA A N 1
ATOM 707 C CA . ALA A 1 88 ? -5.036 1.792 15.560 1.00 93.31 88 ALA A CA 1
ATOM 708 C C . ALA A 1 88 ? -4.424 2.512 14.347 1.00 93.31 88 ALA A C 1
ATOM 710 O O . ALA A 1 88 ? -3.239 2.341 14.059 1.00 93.31 88 ALA A O 1
ATOM 711 N N . LEU A 1 89 ? -5.209 3.365 13.681 1.00 92.56 89 LEU A N 1
ATOM 712 C CA . LEU A 1 89 ? -4.744 4.169 12.557 1.00 92.56 89 LEU A CA 1
ATOM 713 C C . LEU A 1 89 ? -3.660 5.165 12.981 1.00 92.56 89 LEU A C 1
ATOM 715 O O . LEU A 1 89 ? -2.642 5.269 12.302 1.00 92.56 89 LEU A O 1
ATOM 719 N N . SER A 1 90 ? -3.835 5.865 14.106 1.00 95.50 90 SER A N 1
ATOM 720 C CA . SER A 1 90 ? -2.848 6.840 14.579 1.00 95.50 90 SER A CA 1
ATOM 721 C C . SER A 1 90 ? -1.509 6.191 14.926 1.00 95.50 90 SER A C 1
ATOM 723 O O . SER A 1 90 ? -0.466 6.743 14.583 1.00 95.50 90 SER A O 1
ATOM 725 N N . LEU A 1 91 ? -1.522 4.994 15.522 1.00 93.38 91 LEU A N 1
ATOM 726 C CA . LEU A 1 91 ? -0.307 4.223 15.788 1.00 93.38 91 LEU A CA 1
ATOM 727 C C . LEU A 1 91 ? 0.414 3.842 14.489 1.00 93.38 91 LEU A C 1
ATOM 729 O O . LEU A 1 91 ? 1.624 4.027 14.387 1.00 93.38 91 LEU A O 1
ATOM 733 N N . LYS A 1 92 ? -0.319 3.380 13.468 1.00 89.75 92 LYS A N 1
ATOM 734 C CA . LYS A 1 92 ? 0.282 3.052 12.166 1.00 89.75 92 LYS A CA 1
ATOM 735 C C . LYS A 1 92 ? 0.798 4.272 11.416 1.00 89.75 92 LYS A C 1
ATOM 737 O O . LYS A 1 92 ? 1.883 4.212 10.846 1.00 89.75 92 LYS A O 1
ATOM 742 N N . LEU A 1 93 ? 0.082 5.391 11.462 1.00 90.81 93 LEU A N 1
ATOM 743 C CA . LEU A 1 93 ? 0.561 6.651 10.895 1.00 90.81 93 LEU A CA 1
ATOM 744 C C . LEU A 1 93 ? 1.819 7.149 11.609 1.00 90.81 93 LEU A C 1
ATOM 746 O O . LEU A 1 93 ? 2.725 7.649 10.951 1.00 90.81 93 LEU A O 1
ATOM 750 N N . HIS A 1 94 ? 1.904 6.981 12.930 1.00 92.06 94 HIS A N 1
ATOM 751 C CA . HIS A 1 94 ? 3.099 7.327 13.692 1.00 92.06 94 HIS A CA 1
ATOM 752 C C . HIS A 1 94 ? 4.304 6.460 13.293 1.00 92.06 94 HIS A C 1
ATOM 754 O O . HIS A 1 94 ? 5.377 7.002 13.041 1.00 92.06 94 HIS A O 1
ATOM 760 N N . GLU A 1 95 ? 4.117 5.142 13.154 1.00 90.38 95 GLU A N 1
ATOM 761 C CA . GLU A 1 95 ? 5.151 4.234 12.630 1.00 90.38 95 GLU A CA 1
ATOM 762 C C . GLU A 1 95 ? 5.620 4.658 11.227 1.00 90.38 95 GLU A C 1
ATOM 764 O O . GLU A 1 95 ? 6.819 4.718 10.968 1.00 90.38 95 GLU A O 1
ATOM 769 N N . MET A 1 96 ? 4.687 4.995 10.327 1.00 87.88 96 MET A N 1
ATOM 770 C CA . MET A 1 96 ? 5.006 5.462 8.972 1.00 87.88 96 MET A CA 1
ATOM 771 C C . MET A 1 96 ? 5.738 6.808 8.965 1.00 87.88 96 MET A C 1
ATOM 773 O O . MET A 1 96 ? 6.649 7.001 8.164 1.00 87.88 96 MET A O 1
ATOM 777 N N . ALA A 1 97 ? 5.350 7.738 9.838 1.00 88.56 97 ALA A N 1
ATOM 778 C CA . ALA A 1 97 ? 5.972 9.056 9.942 1.00 88.56 97 ALA A CA 1
ATOM 779 C C . ALA A 1 97 ? 7.406 8.989 10.490 1.00 88.56 97 ALA A C 1
ATOM 781 O O . ALA A 1 97 ? 8.213 9.861 10.185 1.00 88.56 97 ALA A O 1
ATOM 782 N N . GLY A 1 98 ? 7.723 7.958 11.278 1.00 88.56 98 GLY A N 1
ATOM 783 C CA . GLY A 1 98 ? 9.071 7.696 11.783 1.00 88.56 98 GLY A CA 1
ATOM 784 C C . GLY A 1 98 ? 10.001 6.999 10.787 1.00 88.56 98 GLY A C 1
ATOM 785 O O . GLY A 1 98 ? 11.120 6.654 11.156 1.00 88.56 98 GLY A O 1
ATOM 786 N N . LEU A 1 99 ? 9.560 6.740 9.551 1.00 87.12 99 LEU A N 1
ATOM 787 C CA . LEU A 1 99 ? 10.403 6.119 8.536 1.00 87.12 99 LEU A CA 1
ATOM 788 C C . LEU A 1 99 ? 11.462 7.095 8.021 1.00 87.12 99 LEU A C 1
ATOM 790 O O . LEU A 1 99 ? 11.142 8.148 7.473 1.00 87.12 99 LEU A O 1
ATOM 794 N N . ASP A 1 100 ? 12.724 6.683 8.093 1.00 81.94 100 ASP A N 1
ATOM 795 C CA . ASP A 1 100 ? 13.808 7.377 7.407 1.00 81.94 100 ASP A CA 1
ATOM 796 C C . ASP A 1 100 ? 13.726 7.094 5.911 1.00 81.94 100 ASP A C 1
ATOM 798 O O . ASP A 1 100 ? 13.916 5.958 5.476 1.00 81.94 100 ASP A O 1
ATOM 802 N N . PHE A 1 101 ? 13.464 8.111 5.098 1.00 74.12 101 PHE A N 1
ATOM 803 C CA . PHE A 1 101 ? 13.549 7.977 3.648 1.00 74.12 101 PHE A CA 1
ATOM 804 C C . PHE A 1 101 ? 14.963 8.370 3.206 1.00 74.12 101 PHE A C 1
ATOM 806 O O . PHE A 1 101 ? 15.306 9.553 3.244 1.00 74.12 101 PHE A O 1
ATOM 813 N N . PRO A 1 102 ? 15.805 7.407 2.779 1.00 68.50 102 PRO A N 1
ATOM 814 C CA . PRO A 1 102 ? 17.181 7.699 2.375 1.00 68.50 102 PRO A CA 1
ATOM 815 C C . PRO A 1 102 ? 17.255 8.578 1.116 1.00 68.50 102 PRO A C 1
ATOM 817 O O . PRO A 1 102 ? 18.295 9.165 0.833 1.00 68.50 102 PRO A O 1
ATOM 820 N N . ALA A 1 103 ? 16.155 8.677 0.366 1.00 64.81 103 ALA A N 1
ATOM 821 C CA . ALA A 1 103 ? 15.971 9.602 -0.739 1.00 64.81 103 ALA A CA 1
ATOM 822 C C . ALA A 1 103 ? 14.489 9.998 -0.841 1.00 64.81 103 ALA A C 1
ATOM 824 O O . ALA A 1 103 ? 13.608 9.165 -0.624 1.00 64.81 103 ALA A O 1
ATOM 825 N N . TYR A 1 104 ? 14.225 11.254 -1.210 1.00 54.53 104 TYR A N 1
ATOM 826 C CA . TYR A 1 104 ? 12.889 11.757 -1.539 1.00 54.53 104 TYR A CA 1
ATOM 827 C C . TYR A 1 104 ? 12.832 12.094 -3.034 1.00 54.53 104 TYR A C 1
ATOM 829 O O . TYR A 1 104 ? 13.690 12.817 -3.541 1.00 54.53 104 TYR A O 1
ATOM 837 N N . GLY A 1 105 ? 11.823 11.579 -3.740 1.00 51.78 105 GLY A N 1
ATOM 838 C CA . GLY A 1 105 ? 11.596 11.828 -5.167 1.00 51.78 105 GLY A CA 1
ATOM 839 C C . GLY A 1 105 ? 11.403 10.552 -5.989 1.00 51.78 105 GLY A C 1
ATOM 840 O O . GLY A 1 105 ? 11.688 9.451 -5.537 1.00 51.78 105 GLY A O 1
ATOM 841 N N . ILE A 1 106 ? 10.937 10.722 -7.229 1.00 51.88 106 ILE A N 1
ATOM 842 C CA . ILE A 1 106 ? 10.605 9.676 -8.223 1.00 51.88 106 ILE A CA 1
ATOM 843 C C . ILE A 1 106 ? 11.808 8.784 -8.631 1.00 51.88 106 ILE A C 1
ATOM 845 O O . ILE A 1 106 ? 11.681 7.832 -9.402 1.00 51.88 106 ILE A O 1
ATOM 849 N N . SER A 1 107 ? 13.002 9.063 -8.113 1.00 43.69 107 SER A N 1
ATOM 850 C CA . SER A 1 107 ? 14.217 8.351 -8.486 1.00 43.69 107 SER A CA 1
ATOM 851 C C . SER A 1 107 ? 14.357 7.074 -7.662 1.00 43.69 107 SER A C 1
ATOM 853 O O . SER A 1 107 ? 14.808 7.106 -6.522 1.00 43.69 107 SER A O 1
ATOM 855 N N . THR A 1 108 ? 13.907 5.970 -8.260 1.00 43.34 108 THR A N 1
ATOM 856 C CA . THR A 1 108 ? 14.321 4.581 -8.016 1.00 43.34 108 THR A CA 1
ATOM 857 C C . THR A 1 108 ? 15.071 4.360 -6.698 1.00 43.34 108 THR A C 1
ATOM 859 O O . THR A 1 108 ? 16.296 4.506 -6.637 1.00 43.34 108 THR A O 1
ATOM 862 N N . LEU A 1 109 ? 14.360 3.914 -5.655 1.00 41.94 109 LEU A N 1
ATOM 863 C CA . LEU A 1 109 ? 15.012 3.105 -4.624 1.00 41.94 109 LEU A CA 1
ATOM 864 C C . LEU A 1 109 ? 15.808 2.013 -5.361 1.00 41.94 109 LEU A C 1
ATOM 866 O O . LEU A 1 109 ? 15.256 1.435 -6.304 1.00 41.94 109 LEU A O 1
ATOM 870 N N . PRO A 1 110 ? 17.081 1.749 -5.011 1.00 37.16 110 PRO A N 1
ATOM 871 C CA . PRO A 1 110 ? 17.869 0.706 -5.650 1.00 37.16 110 PRO A CA 1
ATOM 872 C C . PRO A 1 110 ? 17.272 -0.648 -5.261 1.00 37.16 110 PRO A C 1
ATOM 874 O O . PRO A 1 110 ? 17.724 -1.330 -4.345 1.00 37.16 110 PRO A O 1
ATOM 877 N N . MET A 1 111 ? 16.199 -1.022 -5.949 1.00 38.59 111 MET A N 1
ATOM 878 C CA . MET A 1 111 ? 15.631 -2.349 -5.912 1.00 38.59 111 MET A CA 1
ATOM 879 C C . MET A 1 111 ? 16.651 -3.225 -6.627 1.00 38.59 111 MET A C 1
ATOM 881 O O . MET A 1 111 ? 16.810 -3.171 -7.847 1.00 38.59 111 MET A O 1
ATOM 885 N N . HIS A 1 112 ? 17.390 -4.008 -5.844 1.00 36.53 112 HIS A N 1
ATOM 886 C CA . HIS A 1 112 ? 18.122 -5.170 -6.337 1.00 36.53 112 HIS A CA 1
ATOM 887 C C . HIS A 1 112 ? 17.206 -5.924 -7.325 1.00 36.53 112 HIS A C 1
ATOM 889 O O . HIS A 1 112 ? 16.008 -6.010 -7.043 1.00 36.53 112 HIS A O 1
ATOM 895 N N . PRO A 1 113 ? 17.688 -6.396 -8.495 1.00 33.94 113 PRO A N 1
ATOM 896 C CA . PRO A 1 113 ? 16.829 -6.677 -9.635 1.00 33.94 113 PRO A CA 1
ATOM 897 C C . PRO A 1 113 ? 15.912 -7.855 -9.317 1.00 33.94 113 PRO A C 1
ATOM 899 O O . PRO A 1 113 ? 16.254 -9.022 -9.520 1.00 33.94 113 PRO A O 1
ATOM 902 N N . LEU A 1 114 ? 14.711 -7.543 -8.840 1.00 39.44 114 LEU A N 1
ATOM 903 C CA . LEU A 1 114 ? 13.572 -8.431 -8.915 1.00 39.44 114 LEU A CA 1
ATOM 904 C C . LEU A 1 114 ? 13.225 -8.472 -10.393 1.00 39.44 1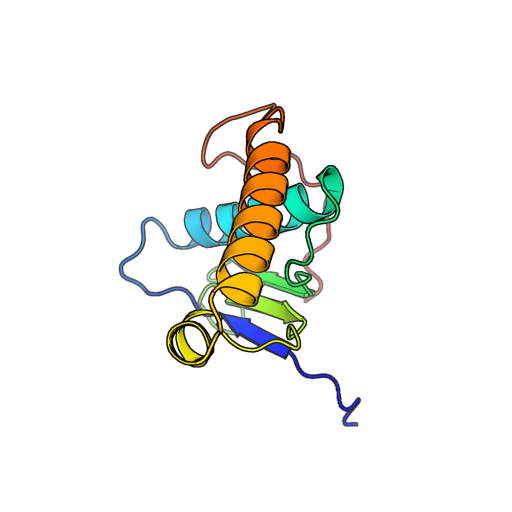14 LEU A C 1
ATOM 906 O O . LEU A 1 114 ? 12.519 -7.613 -10.912 1.00 39.44 114 LEU A O 1
ATOM 910 N N . LYS A 1 115 ? 13.864 -9.427 -11.079 1.00 31.41 115 LYS A N 1
ATOM 911 C CA . LYS A 1 115 ? 13.638 -9.753 -12.482 1.00 31.41 115 LYS A CA 1
ATOM 912 C C . LYS A 1 115 ? 12.148 -9.627 -12.767 1.00 31.41 115 LYS A C 1
ATOM 914 O O . LYS A 1 115 ? 11.354 -10.353 -12.167 1.00 31.41 115 LYS A O 1
ATOM 919 N N . ALA A 1 116 ? 11.813 -8.747 -13.704 1.00 39.38 116 ALA A N 1
ATOM 920 C CA . ALA A 1 116 ? 10.579 -8.836 -14.455 1.00 39.38 116 ALA A CA 1
ATOM 921 C C . ALA A 1 116 ? 10.511 -10.266 -15.008 1.00 39.38 116 ALA A C 1
ATOM 923 O O . ALA A 1 116 ? 11.217 -10.625 -15.950 1.00 39.38 116 ALA A O 1
ATOM 924 N N . ARG A 1 117 ? 9.768 -11.137 -14.326 1.00 30.84 117 ARG A N 1
ATOM 925 C CA . ARG A 1 117 ? 9.396 -12.432 -14.875 1.00 30.84 117 ARG A CA 1
ATOM 926 C C . ARG A 1 117 ? 8.217 -12.147 -15.790 1.00 30.84 117 ARG A C 1
ATOM 928 O O . ARG A 1 117 ? 7.105 -11.945 -15.308 1.00 30.84 117 ARG A O 1
ATOM 935 N N . ALA A 1 118 ? 8.544 -12.021 -17.074 1.00 35.44 118 ALA A N 1
ATOM 936 C CA . ALA A 1 118 ? 7.620 -12.305 -18.161 1.00 35.44 118 ALA A CA 1
ATOM 937 C C . ALA A 1 118 ? 7.098 -13.744 -18.038 1.00 35.44 118 ALA A C 1
ATOM 939 O O . ALA A 1 118 ? 7.866 -14.603 -17.534 1.00 35.44 118 ALA A O 1
#

Organism: NCBI:txid1303716

Secondary structure (DSSP, 8-state):
------EEEE---TTSSSHHHHHHHHHHHHHHHHHHH---PPPEEEEE--TTSTTSS-EEEEEPP----HHHHGGG--HHHHHHHHHHHHHHHHHHHT---S--SSS-----------

pLDDT: mean 79.87, std 17.72, range [30.84, 97.5]

Sequence (118 aa):
MDTGKRVVARIPTRIAPPPRLTTNSEVATIEYLRWKICLPVPKILAWSDDPANPTRSEYIIQDHFDGVQLHEHWSQMDTSQHMLCTKALSLKLHEMAGLDFPAYGISTLPMHPLKARA